Protein AF-A0A352SBZ0-F1 (afdb_monomer_lite)

Sequence (110 aa):
MTSAWHASLRLRFAARAGRTAMVERRHEGPLRVQKPLYPEGEICHGVVLHPPAGVAGGDRLDIDIAVASGAHAVLATPGATKWYKSLGRDAAQHVRIEVAAGGKL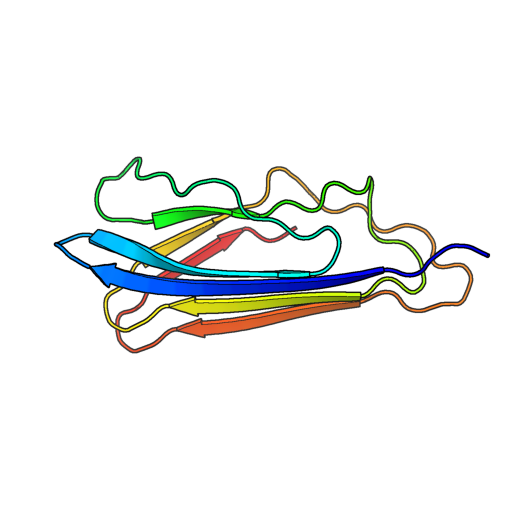DWLPH

Foldseek 3Di:
DDDADEKEWAWEWEQDPQAIDGPDTDMDTQWHKDDWDCPPPRETEIEIDRPPQAWEFRYEYEYEYEYEAQHHYEYEYPDDHDYDDHVPHDHDYHHHYHYYHNYYYHYHHD

Radius of gyration: 15.06 Å; chains: 1; bounding box: 38×21×46 Å

Secondary structure (DSSP, 8-state):
--PPPEEEEEEEEEEETTEEEEEEEEEETT-EEPPPB-TTSSSEEEEEE--SSSB-TT-EEEEEEEE-TT-EEEEE-SSPPPB---TT---EEEEEEEE-TT-EEEE---

pLDDT: mean 93.44, std 8.58, range [43.03, 98.88]

Structure (mmCIF, N/CA/C/O backbone):
data_AF-A0A352SBZ0-F1
#
_entry.id   AF-A0A352SBZ0-F1
#
loop_
_atom_site.group_PDB
_atom_site.id
_atom_site.type_symbol
_atom_site.label_atom_id
_atom_site.label_alt_id
_atom_site.label_comp_id
_atom_site.label_asym_id
_atom_site.label_entity_id
_atom_site.label_seq_id
_atom_site.pdbx_PDB_ins_code
_atom_site.Cartn_x
_atom_site.Cartn_y
_atom_site.Cartn_z
_atom_site.occupancy
_atom_site.B_iso_or_equiv
_atom_site.auth_seq_id
_atom_site.auth_comp_id
_atom_site.auth_asym_id
_atom_site.auth_atom_id
_atom_site.pdbx_PDB_model_num
ATOM 1 N N . MET A 1 1 ? 19.334 -9.826 -22.365 1.00 43.03 1 MET A N 1
ATOM 2 C CA . MET A 1 1 ? 17.874 -9.991 -22.198 1.00 43.03 1 MET A CA 1
ATOM 3 C C . MET A 1 1 ? 17.488 -9.308 -20.898 1.00 43.03 1 MET A C 1
ATOM 5 O O . MET A 1 1 ? 17.895 -9.784 -19.848 1.00 43.03 1 MET A O 1
ATOM 9 N N . THR A 1 2 ? 16.833 -8.147 -20.940 1.00 50.66 2 THR A N 1
ATOM 10 C CA . THR A 1 2 ? 16.377 -7.478 -19.713 1.00 50.66 2 THR A CA 1
ATOM 11 C C . THR A 1 2 ? 15.151 -8.219 -19.177 1.00 50.66 2 THR A C 1
ATOM 13 O O . THR A 1 2 ? 14.115 -8.284 -19.838 1.00 50.66 2 THR A O 1
ATOM 16 N N . SER A 1 3 ? 15.315 -8.847 -18.009 1.00 64.94 3 SER A N 1
ATOM 17 C CA . SER A 1 3 ? 14.245 -9.513 -17.258 1.00 64.94 3 SER A CA 1
ATOM 18 C C . SER A 1 3 ? 13.076 -8.548 -17.072 1.00 64.94 3 SER A C 1
ATOM 20 O O . SER A 1 3 ? 13.281 -7.462 -16.538 1.00 64.94 3 SER A O 1
ATOM 22 N N . ALA A 1 4 ? 11.884 -8.929 -17.529 1.00 72.56 4 ALA A N 1
ATOM 23 C CA . ALA A 1 4 ? 10.649 -8.248 -17.158 1.00 72.56 4 ALA A CA 1
ATOM 24 C C . ALA A 1 4 ? 10.110 -8.872 -15.879 1.00 72.56 4 ALA A C 1
ATOM 26 O O . ALA A 1 4 ? 10.047 -10.099 -15.775 1.00 72.56 4 ALA A O 1
ATOM 27 N N . TRP A 1 5 ? 9.721 -8.035 -14.928 1.00 81.75 5 TRP A N 1
ATOM 28 C CA . TRP A 1 5 ? 9.196 -8.494 -13.654 1.00 81.75 5 TRP A CA 1
ATOM 29 C C . TRP A 1 5 ? 7.680 -8.451 -13.661 1.00 81.75 5 TRP A C 1
ATOM 31 O O . TRP A 1 5 ? 7.075 -7.422 -13.950 1.00 81.75 5 TRP A O 1
ATOM 41 N N . HIS A 1 6 ? 7.072 -9.563 -13.263 1.00 89.62 6 HIS A N 1
ATOM 42 C CA . HIS A 1 6 ? 5.709 -9.553 -12.761 1.00 89.62 6 HIS A CA 1
ATOM 43 C C . HIS A 1 6 ? 5.779 -9.525 -11.236 1.00 89.62 6 HIS A C 1
ATOM 45 O O . HIS A 1 6 ? 6.365 -10.409 -10.612 1.00 89.62 6 HIS A O 1
ATOM 51 N N . ALA A 1 7 ? 5.241 -8.468 -10.637 1.00 94.38 7 ALA A N 1
ATOM 52 C CA . ALA A 1 7 ? 5.126 -8.329 -9.198 1.00 94.38 7 ALA A CA 1
ATOM 53 C C . ALA A 1 7 ? 3.655 -8.234 -8.812 1.00 94.38 7 ALA A C 1
ATOM 55 O O . ALA A 1 7 ? 2.883 -7.540 -9.477 1.00 94.38 7 ALA A O 1
ATOM 56 N N . SER A 1 8 ? 3.282 -8.863 -7.702 1.00 97.00 8 SER A N 1
ATOM 57 C CA . SER A 1 8 ? 1.940 -8.721 -7.149 1.00 97.00 8 SER A CA 1
ATOM 58 C C . SER A 1 8 ? 1.973 -8.432 -5.654 1.00 97.00 8 SER A C 1
ATOM 60 O O . SER A 1 8 ? 2.881 -8.862 -4.940 1.00 97.00 8 SER A O 1
ATOM 62 N N . LEU A 1 9 ? 0.981 -7.686 -5.173 1.00 97.81 9 LEU A N 1
ATOM 63 C CA . LEU A 1 9 ? 0.767 -7.412 -3.757 1.00 97.81 9 LEU A CA 1
ATOM 64 C C . LEU A 1 9 ? -0.725 -7.469 -3.449 1.00 97.81 9 LEU A C 1
ATOM 66 O O . LEU A 1 9 ? -1.494 -6.657 -3.952 1.00 97.81 9 LEU A O 1
ATOM 70 N N . ARG A 1 10 ? -1.126 -8.402 -2.586 1.00 98.69 10 ARG A N 1
ATOM 71 C CA . ARG A 1 10 ? -2.492 -8.523 -2.077 1.00 98.69 10 ARG A CA 1
ATOM 72 C C . ARG A 1 10 ? -2.535 -8.180 -0.599 1.00 98.69 10 ARG A C 1
ATOM 74 O O . ARG A 1 10 ? -1.891 -8.851 0.213 1.00 98.69 10 ARG A O 1
ATOM 81 N N . LEU A 1 11 ? -3.327 -7.168 -0.263 1.00 98.75 11 LEU A N 1
ATOM 82 C CA . LEU A 1 11 ? -3.539 -6.677 1.093 1.00 98.75 11 LEU A CA 1
ATOM 83 C C . LEU A 1 11 ? -5.021 -6.736 1.448 1.00 98.75 11 LEU A C 1
ATOM 85 O O . LEU A 1 11 ? -5.875 -6.304 0.669 1.00 98.75 11 LEU A O 1
ATOM 89 N N . ARG A 1 12 ? -5.324 -7.250 2.642 1.00 98.81 12 ARG A N 1
ATOM 90 C CA . ARG A 1 12 ? -6.677 -7.229 3.208 1.00 98.81 12 ARG A CA 1
ATOM 91 C C . ARG A 1 12 ? -6.651 -6.653 4.609 1.00 98.81 12 ARG A C 1
ATOM 93 O O . ARG A 1 12 ? -5.824 -7.053 5.432 1.00 98.81 12 ARG A O 1
ATOM 100 N N . PHE A 1 13 ? -7.587 -5.755 4.878 1.00 98.81 13 PHE A N 1
ATOM 101 C CA . PHE A 1 13 ? -7.739 -5.071 6.154 1.00 98.81 13 PHE A CA 1
ATOM 102 C C . PHE A 1 13 ? -9.106 -5.374 6.748 1.00 98.81 13 PHE A C 1
ATOM 104 O O . PHE A 1 13 ? -10.110 -5.325 6.041 1.00 98.81 13 PHE A O 1
ATOM 111 N N . ALA A 1 14 ? -9.152 -5.681 8.041 1.00 98.75 14 ALA A N 1
ATOM 112 C CA . ALA A 1 14 ? -10.400 -5.944 8.748 1.00 98.75 14 ALA A CA 1
ATOM 113 C C . ALA A 1 14 ? -10.348 -5.420 10.182 1.00 98.75 14 ALA A C 1
ATOM 115 O O . ALA A 1 14 ? -9.285 -5.421 10.803 1.00 98.75 14 ALA A O 1
ATOM 116 N N . ALA A 1 15 ? -11.498 -5.009 10.716 1.00 98.00 15 ALA A N 1
ATOM 117 C CA . ALA A 1 15 ? -11.627 -4.654 12.122 1.00 98.00 15 ALA A CA 1
ATOM 118 C C . ALA A 1 15 ? -11.394 -5.895 13.003 1.00 98.00 15 ALA A C 1
ATOM 120 O O . ALA A 1 15 ? -11.964 -6.964 12.776 1.00 98.00 15 ALA A O 1
ATOM 121 N N . ARG A 1 16 ? -10.522 -5.771 14.003 1.00 95.94 16 ARG A N 1
ATOM 122 C CA . ARG A 1 16 ? -10.120 -6.839 14.916 1.00 95.94 16 ARG A CA 1
ATOM 123 C C . ARG A 1 16 ? -9.708 -6.242 16.261 1.00 95.94 16 ARG A C 1
ATOM 125 O O . ARG A 1 16 ? -8.773 -5.451 16.324 1.00 95.94 16 ARG A O 1
ATOM 132 N N . ALA A 1 17 ? -10.381 -6.659 17.334 1.00 93.19 17 ALA A N 1
ATOM 133 C CA . ALA A 1 17 ? -10.080 -6.230 18.706 1.00 93.19 17 ALA A CA 1
ATOM 134 C C . ALA A 1 17 ? -9.975 -4.695 18.868 1.00 93.19 17 ALA A C 1
ATOM 136 O O . ALA A 1 17 ? -9.005 -4.194 19.427 1.00 93.19 17 ALA A O 1
ATOM 137 N N . GLY A 1 18 ? -10.955 -3.955 18.336 1.00 93.75 18 GLY A N 1
ATOM 138 C CA . GLY A 1 18 ? -11.035 -2.495 18.488 1.00 93.75 18 GLY A CA 1
ATOM 139 C C . GLY A 1 18 ? -10.130 -1.676 17.561 1.00 93.75 18 GLY A C 1
ATOM 140 O O . GLY A 1 18 ? -10.114 -0.463 17.665 1.00 93.75 18 GLY A O 1
ATOM 141 N N . ARG A 1 19 ? -9.394 -2.298 16.634 1.00 97.56 19 ARG A N 1
ATOM 142 C CA . ARG A 1 19 ? -8.614 -1.590 15.604 1.00 97.56 19 ARG A CA 1
ATOM 143 C C . ARG A 1 19 ? -8.703 -2.288 14.261 1.00 97.56 19 ARG A C 1
ATOM 145 O O . ARG A 1 19 ? -9.123 -3.436 14.178 1.00 97.56 19 ARG A O 1
ATOM 152 N N . THR A 1 20 ? -8.242 -1.652 13.201 1.00 98.69 20 THR A N 1
ATOM 153 C CA . THR A 1 20 ? -8.031 -2.339 11.925 1.00 98.69 20 THR A CA 1
ATOM 154 C C . THR A 1 20 ? -6.771 -3.192 11.991 1.00 98.69 20 THR A C 1
ATOM 156 O O . THR A 1 20 ? -5.776 -2.783 12.564 1.00 98.69 20 THR A O 1
ATOM 159 N N . ALA A 1 21 ? -6.773 -4.380 11.403 1.00 98.31 21 ALA A N 1
ATOM 160 C CA . ALA A 1 21 ? -5.588 -5.211 11.252 1.00 98.31 21 ALA A CA 1
ATOM 161 C C . ALA A 1 21 ? -5.383 -5.572 9.780 1.00 98.31 21 ALA A C 1
ATOM 163 O O . ALA A 1 21 ? -6.345 -5.855 9.066 1.00 98.31 21 ALA A O 1
ATOM 164 N N . MET A 1 22 ? -4.124 -5.629 9.342 1.00 98.38 22 MET A N 1
ATOM 165 C CA . MET A 1 22 ? -3.749 -6.254 8.072 1.00 98.38 22 MET A CA 1
ATOM 166 C C . MET A 1 22 ? -3.846 -7.778 8.232 1.00 98.38 22 MET A C 1
ATOM 168 O O . MET A 1 22 ? -2.943 -8.415 8.775 1.00 98.38 22 MET A O 1
ATOM 172 N N . VAL A 1 23 ? -4.984 -8.348 7.832 1.00 98.19 23 VAL A N 1
ATOM 173 C CA . VAL A 1 23 ? -5.319 -9.771 8.019 1.00 98.19 23 VAL A CA 1
ATOM 174 C C . VAL A 1 23 ? -4.801 -10.661 6.893 1.00 98.19 23 VAL A C 1
ATOM 176 O O . VAL A 1 23 ? -4.639 -11.861 7.092 1.00 98.19 23 VAL A O 1
ATOM 179 N N . GLU A 1 24 ? -4.485 -10.078 5.738 1.00 98.31 24 GLU A N 1
ATOM 180 C CA . GLU A 1 24 ? -3.785 -10.761 4.655 1.00 98.31 24 GLU A CA 1
ATOM 181 C C . GLU A 1 24 ? -2.689 -9.863 4.085 1.00 98.31 24 GLU A C 1
ATOM 183 O O . GLU A 1 24 ? -2.898 -8.672 3.844 1.00 98.31 24 GLU A O 1
ATOM 188 N N . ARG A 1 25 ? -1.526 -10.473 3.845 1.00 97.81 25 ARG A N 1
ATOM 189 C CA . ARG A 1 25 ? -0.401 -9.894 3.117 1.00 97.81 25 ARG A CA 1
ATOM 190 C C . ARG A 1 25 ? 0.248 -10.988 2.280 1.00 97.81 25 ARG A C 1
ATOM 192 O O . ARG A 1 25 ? 1.030 -11.778 2.811 1.00 97.81 25 ARG A O 1
ATOM 199 N N . ARG A 1 26 ? -0.052 -11.022 0.984 1.00 98.06 26 ARG A N 1
ATOM 200 C CA . ARG A 1 26 ? 0.617 -11.901 0.010 1.00 98.06 26 ARG A CA 1
ATOM 201 C C . ARG A 1 26 ? 1.344 -11.062 -1.022 1.00 98.06 26 ARG A C 1
ATOM 203 O O . ARG A 1 26 ? 0.866 -9.991 -1.380 1.00 98.06 26 ARG A O 1
ATOM 210 N N . HIS A 1 27 ? 2.489 -11.539 -1.484 1.00 96.56 27 HIS A N 1
ATOM 211 C CA . HIS A 1 27 ? 3.238 -10.861 -2.528 1.00 96.56 27 HIS A CA 1
ATOM 212 C C . HIS A 1 27 ? 4.012 -11.841 -3.400 1.00 96.56 27 HIS A C 1
ATOM 214 O O . HIS A 1 27 ? 4.374 -12.928 -2.950 1.00 96.56 27 HIS A O 1
ATOM 220 N N . GLU A 1 28 ? 4.330 -11.392 -4.605 1.00 95.31 28 GLU A N 1
ATOM 221 C CA . GLU A 1 28 ? 5.228 -12.043 -5.553 1.00 95.31 28 GLU A CA 1
ATOM 222 C C . GLU A 1 28 ? 6.157 -10.994 -6.178 1.00 95.31 28 GLU A C 1
ATOM 224 O O . GLU A 1 28 ? 5.810 -9.813 -6.275 1.00 95.31 28 GLU A O 1
ATOM 229 N N . GLY A 1 29 ? 7.360 -11.404 -6.582 1.00 92.38 29 GLY A N 1
ATOM 230 C CA . GLY A 1 29 ? 8.323 -10.497 -7.204 1.00 92.38 29 GLY A CA 1
ATOM 231 C C . GLY A 1 29 ? 8.838 -9.446 -6.214 1.00 92.38 29 GLY A C 1
ATOM 232 O O . GLY A 1 29 ? 9.025 -9.783 -5.045 1.00 92.38 29 GLY A O 1
ATOM 233 N N . PRO A 1 30 ? 9.118 -8.202 -6.634 1.00 90.62 30 PRO A N 1
ATOM 234 C CA . PRO A 1 30 ? 9.675 -7.154 -5.771 1.00 90.62 30 PRO A CA 1
ATOM 235 C C . PRO A 1 30 ? 8.671 -6.346 -4.925 1.00 90.62 30 PRO A C 1
ATOM 237 O O . PRO A 1 30 ? 9.112 -5.630 -4.032 1.00 90.62 30 PRO A O 1
ATOM 240 N N . LEU A 1 31 ? 7.353 -6.425 -5.137 1.00 93.19 31 LEU A N 1
ATOM 241 C CA . LEU A 1 31 ? 6.404 -5.612 -4.357 1.00 93.19 31 LEU A CA 1
ATOM 242 C C . LEU A 1 31 ? 6.302 -6.081 -2.899 1.00 93.19 31 LEU A C 1
ATOM 244 O O . LEU A 1 31 ? 6.089 -7.259 -2.619 1.00 93.19 31 LEU A O 1
ATOM 248 N N . ARG A 1 32 ? 6.443 -5.170 -1.937 1.00 94.75 32 ARG A N 1
ATOM 249 C CA . ARG A 1 32 ? 6.390 -5.476 -0.498 1.00 94.75 32 ARG A CA 1
ATOM 250 C C . ARG A 1 32 ? 5.535 -4.456 0.243 1.00 94.75 32 ARG A C 1
ATOM 252 O O . ARG A 1 32 ? 5.248 -3.379 -0.262 1.00 94.75 32 ARG A O 1
ATOM 259 N N . VAL A 1 33 ? 5.171 -4.782 1.478 1.00 96.56 33 VAL A N 1
ATOM 260 C CA . VAL A 1 33 ? 4.627 -3.817 2.439 1.00 96.56 33 VAL A CA 1
ATOM 261 C C . VAL A 1 33 ? 5.361 -3.974 3.764 1.00 96.56 33 VAL A C 1
ATOM 263 O O . VAL A 1 33 ? 5.671 -5.096 4.186 1.00 96.56 33 VAL A O 1
ATOM 266 N N . GLN A 1 34 ? 5.659 -2.850 4.408 1.00 95.69 34 GLN A N 1
ATOM 267 C CA . GLN A 1 34 ? 6.295 -2.841 5.721 1.00 95.69 34 GLN A CA 1
ATOM 268 C C . GLN A 1 34 ? 5.384 -3.432 6.807 1.00 95.69 34 GLN A C 1
ATOM 270 O O . GLN A 1 34 ? 4.202 -3.716 6.592 1.00 95.69 34 GLN A O 1
ATOM 275 N N . LYS A 1 35 ? 5.951 -3.649 7.999 1.00 95.69 35 LYS A N 1
ATOM 276 C CA . LYS A 1 35 ? 5.163 -4.005 9.183 1.00 95.69 35 LYS A CA 1
ATOM 277 C C . LYS A 1 35 ? 4.119 -2.901 9.442 1.00 95.69 35 LYS A C 1
ATOM 279 O O . LYS A 1 35 ? 4.499 -1.733 9.405 1.00 95.69 35 LYS A O 1
ATOM 284 N N . PRO A 1 36 ? 2.849 -3.253 9.723 1.00 97.19 36 PRO A N 1
ATOM 285 C CA . PRO A 1 36 ? 1.829 -2.266 10.049 1.00 97.19 36 PRO A CA 1
ATOM 286 C C . PRO A 1 36 ? 2.201 -1.401 11.255 1.00 97.19 36 PRO A C 1
ATOM 288 O O . PRO A 1 36 ? 2.737 -1.911 12.246 1.00 97.19 36 PRO A O 1
ATOM 291 N N . LEU A 1 37 ? 1.865 -0.119 11.168 1.00 97.38 37 LEU A N 1
ATOM 292 C CA . LEU A 1 37 ? 2.016 0.881 12.223 1.00 97.38 37 LEU A CA 1
ATOM 293 C C . LEU A 1 37 ? 0.634 1.400 12.642 1.00 97.38 37 LEU A C 1
ATOM 295 O O . LEU A 1 37 ? -0.325 1.281 11.883 1.00 97.38 37 LEU A O 1
ATOM 299 N N . TYR A 1 38 ? 0.544 1.956 13.851 1.00 97.81 38 TYR A N 1
ATOM 300 C CA . TYR A 1 38 ? -0.709 2.443 14.446 1.00 97.81 38 TYR A CA 1
ATOM 301 C C . TYR A 1 38 ? -0.495 3.788 15.163 1.00 97.81 38 TYR A C 1
ATOM 303 O O . TYR A 1 38 ? -0.590 3.827 16.391 1.00 97.81 38 TYR A O 1
ATOM 311 N N . PRO A 1 39 ? -0.140 4.872 14.449 1.00 96.88 39 PRO A N 1
ATOM 312 C CA . PRO A 1 39 ? 0.084 6.174 15.083 1.00 96.88 39 PRO A CA 1
ATOM 313 C C . PRO A 1 39 ? -1.169 6.716 15.794 1.00 96.88 39 PRO A C 1
ATOM 315 O O . PRO A 1 39 ? -1.066 7.300 16.867 1.00 96.88 39 PRO A O 1
ATOM 318 N N . GLU A 1 40 ? -2.347 6.455 15.233 1.00 96.62 40 GLU A N 1
ATOM 319 C CA . GLU A 1 40 ? -3.669 6.863 15.720 1.00 96.62 40 GLU A CA 1
ATOM 320 C C . GLU A 1 40 ? -4.346 5.761 16.560 1.00 96.62 40 GLU A C 1
ATOM 322 O O . GLU A 1 40 ? -5.512 5.871 16.928 1.00 96.62 40 GLU A O 1
ATOM 327 N N . GLY A 1 41 ? -3.644 4.659 16.845 1.00 96.62 41 GLY A N 1
ATOM 328 C CA . GLY A 1 41 ? -4.142 3.528 17.636 1.00 96.62 41 GLY A CA 1
ATOM 329 C C . GLY A 1 41 ? -5.071 2.567 16.881 1.00 96.62 41 GLY A C 1
ATOM 330 O O . GLY A 1 41 ? -4.793 1.365 16.831 1.00 96.62 41 GLY A O 1
ATOM 331 N N . GLU A 1 42 ? -6.150 3.070 16.276 1.00 97.25 42 GLU A N 1
ATOM 332 C CA . GLU A 1 42 ? -7.197 2.241 15.647 1.00 97.25 42 GLU A CA 1
ATOM 333 C C . GLU A 1 42 ? -7.003 2.029 14.135 1.00 97.25 42 GLU A C 1
ATOM 335 O O . GLU A 1 42 ? -7.479 1.036 13.570 1.00 97.25 42 GLU A O 1
ATOM 340 N N . ILE A 1 43 ? -6.283 2.936 13.474 1.00 98.50 43 ILE A N 1
ATOM 341 C CA . ILE A 1 43 ? -6.081 2.947 12.021 1.00 98.50 43 ILE A CA 1
ATOM 342 C C . ILE A 1 43 ? -4.826 2.149 11.665 1.00 98.50 43 ILE A C 1
ATOM 344 O O . ILE A 1 43 ? -3.771 2.304 12.280 1.00 98.50 43 ILE A O 1
ATOM 348 N N . CYS A 1 44 ? -4.924 1.276 10.660 1.00 98.50 44 CYS A N 1
ATOM 349 C CA . CYS A 1 44 ? -3.791 0.466 10.216 1.00 98.50 44 CYS A CA 1
ATOM 350 C C . CYS A 1 44 ? -2.994 1.192 9.127 1.00 98.50 44 CYS A C 1
ATOM 352 O O . CYS A 1 44 ? -3.463 1.312 7.996 1.00 98.50 44 CYS A O 1
ATOM 354 N N . HIS A 1 45 ? -1.764 1.601 9.437 1.00 98.56 45 HIS A N 1
ATOM 355 C CA . HIS A 1 45 ? -0.871 2.265 8.488 1.00 98.56 45 HIS A CA 1
ATOM 356 C C . HIS A 1 45 ? 0.074 1.251 7.846 1.00 98.56 45 HIS A C 1
ATOM 358 O O . HIS A 1 45 ? 0.705 0.445 8.536 1.00 98.56 45 HIS A O 1
ATOM 364 N N . GLY A 1 46 ? 0.197 1.292 6.522 1.00 97.38 46 GLY A N 1
ATOM 365 C CA . GLY A 1 46 ? 1.132 0.473 5.759 1.00 97.38 46 GLY A CA 1
ATOM 366 C C . GLY A 1 46 ? 1.885 1.289 4.715 1.00 97.38 46 GLY A C 1
ATOM 367 O O . GLY A 1 46 ? 1.326 2.175 4.076 1.00 97.38 46 GLY A O 1
ATOM 368 N N . VAL A 1 47 ? 3.163 0.959 4.523 1.00 96.88 47 VAL A N 1
ATOM 369 C CA . VAL A 1 47 ? 4.001 1.557 3.477 1.00 96.88 47 VAL A CA 1
ATOM 370 C C . VAL A 1 47 ? 4.311 0.499 2.426 1.00 96.88 47 VAL A C 1
ATOM 372 O O . VAL A 1 47 ? 4.988 -0.490 2.730 1.00 96.88 47 VAL A O 1
ATOM 375 N N . VAL A 1 48 ? 3.796 0.694 1.212 1.00 95.50 48 VAL A N 1
ATOM 376 C CA . VAL A 1 48 ? 4.057 -0.147 0.038 1.00 95.50 48 VAL A CA 1
ATOM 377 C C . VAL A 1 48 ? 5.425 0.208 -0.540 1.00 95.50 48 VAL A C 1
ATOM 379 O O . VAL A 1 48 ? 5.786 1.376 -0.669 1.00 95.50 48 VAL A O 1
ATOM 382 N N . LEU A 1 49 ? 6.204 -0.821 -0.858 1.00 93.00 49 LEU A N 1
ATOM 383 C CA . LEU A 1 49 ? 7.569 -0.718 -1.349 1.00 93.00 49 LEU A CA 1
ATOM 384 C C . LEU A 1 49 ? 7.697 -1.425 -2.695 1.00 93.00 49 LEU A C 1
ATOM 386 O O . LEU A 1 49 ? 7.294 -2.580 -2.841 1.00 93.00 49 LEU A O 1
ATOM 390 N N . HIS A 1 50 ? 8.365 -0.758 -3.629 1.00 90.94 50 HIS A N 1
ATOM 391 C CA . HIS A 1 50 ? 8.905 -1.347 -4.845 1.00 90.94 50 HIS A CA 1
ATOM 392 C C . HIS A 1 50 ? 10.424 -1.098 -4.835 1.00 90.94 50 HIS A C 1
ATOM 394 O O . HIS A 1 50 ? 10.863 -0.034 -5.258 1.00 90.94 50 HIS A O 1
ATOM 400 N N . PRO A 1 51 ? 11.232 -2.017 -4.264 1.00 83.56 51 PRO A N 1
ATOM 401 C CA . PRO A 1 51 ? 12.677 -1.842 -4.107 1.00 83.56 51 PRO A CA 1
ATOM 402 C C . PRO A 1 51 ? 13.480 -1.588 -5.397 1.00 83.56 51 PRO A C 1
ATOM 404 O O . PRO A 1 51 ? 14.511 -0.920 -5.296 1.00 83.56 51 PRO A O 1
ATOM 407 N N . PRO A 1 52 ? 13.090 -2.093 -6.590 1.00 84.75 52 PRO A N 1
ATOM 408 C CA . PRO A 1 52 ? 13.754 -1.718 -7.832 1.00 84.75 52 PRO A CA 1
ATOM 409 C C . PRO A 1 52 ? 13.741 -0.204 -8.057 1.00 84.75 52 PRO A C 1
ATOM 411 O O . PRO A 1 52 ? 12.805 0.493 -7.676 1.00 84.75 52 PRO A O 1
ATOM 414 N N . ALA A 1 53 ? 14.769 0.306 -8.737 1.00 83.12 53 ALA A N 1
ATOM 415 C CA . ALA A 1 53 ? 14.967 1.744 -8.939 1.00 83.12 53 ALA A CA 1
ATOM 416 C C . ALA A 1 53 ? 13.864 2.438 -9.774 1.00 83.12 53 ALA A C 1
ATOM 418 O O . ALA A 1 53 ? 13.838 3.667 -9.852 1.00 83.12 53 ALA A O 1
ATOM 419 N N . GLY A 1 54 ? 12.967 1.664 -10.386 1.00 88.44 54 GLY A N 1
ATOM 420 C CA . GLY A 1 54 ? 11.825 2.121 -11.166 1.00 88.44 54 GLY A CA 1
ATOM 421 C C . GLY A 1 54 ? 11.182 0.968 -11.934 1.00 88.44 54 GLY A C 1
ATOM 422 O O . GLY A 1 54 ? 11.587 -0.184 -11.787 1.00 88.44 54 GLY A O 1
ATOM 423 N N . VAL A 1 55 ? 10.187 1.297 -12.749 1.00 91.44 55 VAL A N 1
ATOM 424 C CA . VAL A 1 55 ? 9.459 0.387 -13.637 1.00 91.44 55 VAL A CA 1
ATOM 425 C C . VAL A 1 55 ? 10.032 0.522 -15.045 1.00 91.44 55 VAL A C 1
ATOM 427 O O . VAL A 1 55 ? 10.086 1.627 -15.590 1.00 91.44 55 VAL A O 1
ATOM 430 N N . ALA A 1 56 ? 10.498 -0.580 -15.629 1.00 91.75 56 ALA A N 1
ATOM 431 C CA . ALA A 1 56 ? 11.073 -0.629 -16.970 1.00 91.75 56 ALA A CA 1
ATOM 432 C C . ALA A 1 56 ? 10.135 -1.313 -17.976 1.00 91.75 56 ALA A C 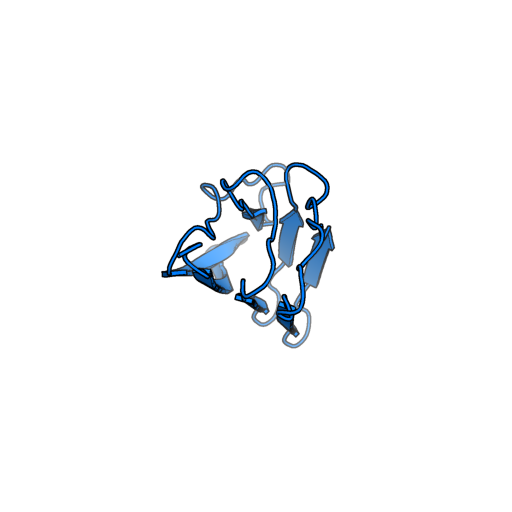1
ATOM 434 O O . ALA A 1 56 ? 9.153 -1.955 -17.613 1.00 91.75 56 ALA A O 1
ATOM 435 N N . GLY A 1 57 ? 10.438 -1.176 -19.272 1.00 92.81 57 GLY A N 1
ATOM 436 C CA . GLY A 1 57 ? 9.634 -1.775 -20.340 1.00 92.81 57 GLY A CA 1
ATOM 437 C C . GLY A 1 57 ? 9.485 -3.291 -20.196 1.00 92.81 57 GLY A C 1
ATOM 438 O O . GLY A 1 57 ? 10.476 -4.027 -20.192 1.00 92.81 57 GLY A O 1
ATOM 439 N N . GLY A 1 58 ? 8.236 -3.752 -20.139 1.00 91.62 58 GLY A N 1
ATOM 440 C CA . GLY A 1 58 ? 7.854 -5.138 -19.891 1.00 91.62 58 GLY A CA 1
ATOM 441 C C . GLY A 1 58 ? 7.451 -5.444 -18.448 1.00 91.62 58 GLY A C 1
ATOM 442 O O . GLY A 1 58 ? 6.906 -6.522 -18.222 1.00 91.62 58 GLY A O 1
ATOM 443 N N . ASP A 1 59 ? 7.700 -4.546 -17.490 1.00 92.62 59 ASP A N 1
ATOM 444 C CA . ASP A 1 59 ? 7.333 -4.772 -16.091 1.00 92.62 59 ASP A CA 1
ATOM 445 C C . ASP A 1 59 ? 5.822 -4.635 -15.870 1.00 92.62 59 ASP A C 1
ATOM 447 O O . ASP A 1 59 ? 5.152 -3.766 -16.437 1.00 92.62 59 ASP A O 1
ATOM 451 N N . ARG A 1 60 ? 5.289 -5.485 -14.992 1.00 93.94 60 ARG A N 1
ATOM 452 C CA . ARG A 1 60 ? 3.889 -5.482 -14.579 1.00 93.94 60 ARG A CA 1
ATOM 453 C C . ARG A 1 60 ? 3.781 -5.522 -13.062 1.00 93.94 60 ARG A C 1
ATOM 455 O O . ARG A 1 60 ? 4.270 -6.454 -12.425 1.00 93.94 60 ARG A O 1
ATOM 462 N N . LEU A 1 61 ? 3.093 -4.538 -12.500 1.00 94.75 61 LEU A N 1
ATOM 463 C CA . LEU A 1 61 ? 2.818 -4.426 -11.071 1.00 94.75 61 LEU A CA 1
ATOM 464 C C . LEU A 1 61 ? 1.312 -4.569 -10.829 1.00 94.75 61 LEU A C 1
ATOM 466 O O . LEU A 1 61 ? 0.538 -3.737 -11.290 1.00 94.75 61 LEU A O 1
ATOM 470 N N . ASP A 1 62 ? 0.881 -5.594 -10.101 1.00 97.06 62 ASP A N 1
ATOM 471 C CA . ASP A 1 62 ? -0.529 -5.788 -9.745 1.00 97.06 62 ASP A CA 1
ATOM 472 C C . ASP A 1 62 ? -0.725 -5.601 -8.227 1.00 97.06 62 ASP A C 1
ATOM 474 O O . ASP A 1 62 ? -0.235 -6.383 -7.411 1.00 97.06 62 ASP A O 1
ATOM 478 N N . ILE A 1 63 ? -1.446 -4.552 -7.831 1.00 97.25 63 ILE A N 1
ATOM 479 C CA . ILE A 1 63 ? -1.738 -4.211 -6.434 1.00 97.25 63 ILE A CA 1
ATOM 480 C C .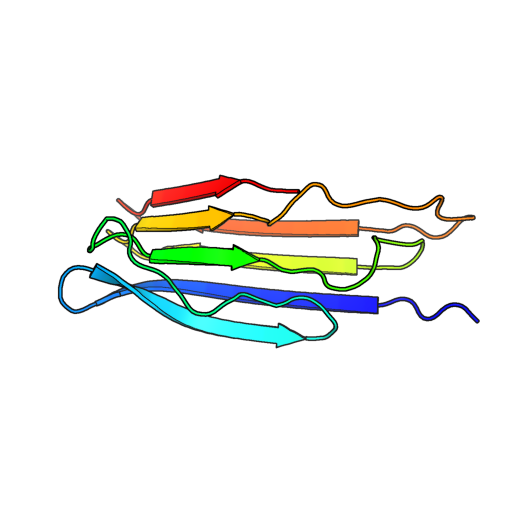 ILE A 1 63 ? -3.233 -4.409 -6.185 1.00 97.25 63 ILE A C 1
ATOM 482 O O . ILE A 1 63 ? -4.075 -3.791 -6.830 1.00 97.25 63 ILE A O 1
ATOM 486 N N . ASP A 1 64 ? -3.566 -5.267 -5.231 1.00 98.56 64 ASP A N 1
ATOM 487 C CA . ASP A 1 64 ? -4.932 -5.631 -4.875 1.00 98.56 64 ASP A CA 1
ATOM 488 C C . ASP A 1 64 ? -5.171 -5.350 -3.387 1.00 98.56 64 ASP A C 1
ATOM 490 O O . ASP A 1 64 ? -4.571 -5.970 -2.507 1.00 98.56 64 ASP A O 1
ATOM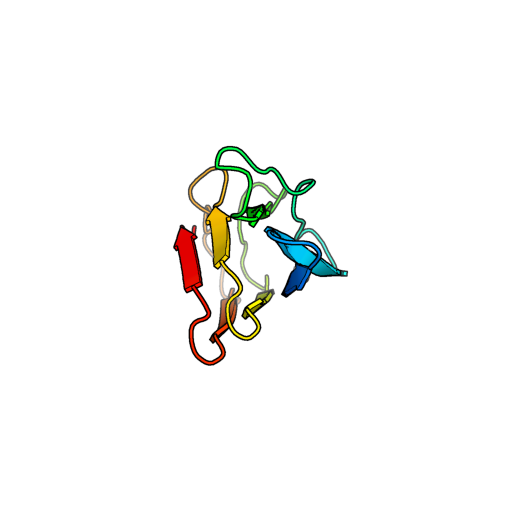 494 N N . ILE A 1 65 ? -6.062 -4.406 -3.100 1.00 98.75 65 ILE A N 1
ATOM 495 C CA . ILE A 1 65 ? -6.361 -3.914 -1.758 1.00 98.75 65 ILE A CA 1
ATOM 496 C C . ILE A 1 65 ? -7.843 -4.143 -1.478 1.00 98.75 65 ILE A C 1
ATOM 498 O O . ILE A 1 65 ? -8.693 -3.740 -2.267 1.00 98.75 65 ILE A O 1
ATOM 502 N N . ALA A 1 66 ? -8.161 -4.730 -0.322 1.00 98.88 66 ALA A N 1
ATOM 503 C CA . ALA A 1 66 ? -9.531 -4.719 0.175 1.00 98.88 66 ALA A CA 1
ATOM 504 C C . ALA A 1 66 ? -9.607 -4.291 1.638 1.00 98.88 66 ALA A C 1
ATOM 506 O O . ALA A 1 66 ? -8.816 -4.738 2.474 1.00 98.88 66 ALA A O 1
ATOM 507 N N . VAL A 1 67 ? -10.592 -3.454 1.941 1.00 98.88 67 VAL A N 1
ATOM 508 C CA . VAL A 1 67 ? -10.906 -2.973 3.285 1.00 98.88 67 VAL A CA 1
ATOM 509 C C . VAL A 1 67 ? -12.303 -3.458 3.648 1.00 98.88 67 VAL A C 1
ATOM 511 O O . VAL A 1 67 ? -13.287 -3.103 2.999 1.00 98.88 67 VAL A O 1
ATOM 514 N N . ALA A 1 68 ? -12.384 -4.311 4.666 1.00 98.88 68 ALA A N 1
ATOM 515 C CA . ALA A 1 68 ? -13.641 -4.872 5.140 1.00 98.88 68 ALA A CA 1
ATOM 516 C C . ALA A 1 68 ? -14.499 -3.827 5.875 1.00 98.88 68 ALA A C 1
ATOM 518 O O . ALA A 1 68 ? -14.058 -2.715 6.170 1.00 98.88 68 ALA A O 1
ATOM 519 N N . SER A 1 69 ? -15.742 -4.210 6.177 1.00 98.56 69 SER A N 1
ATOM 520 C CA . SER A 1 69 ? -16.727 -3.334 6.815 1.00 98.56 69 SER A CA 1
ATOM 521 C C . SER A 1 69 ? -16.178 -2.721 8.104 1.00 98.56 69 SER A C 1
ATOM 523 O O . SER A 1 69 ? -15.635 -3.435 8.947 1.00 98.56 69 SER A O 1
ATOM 525 N N . GLY A 1 70 ? -16.330 -1.404 8.255 1.00 98.00 70 GLY A N 1
ATOM 526 C CA . GLY A 1 70 ? -15.907 -0.658 9.447 1.00 98.00 70 GLY A CA 1
ATOM 527 C C . GLY A 1 70 ? -14.394 -0.603 9.708 1.00 98.00 70 GLY A C 1
ATOM 528 O O . GLY A 1 70 ? -13.987 -0.129 10.764 1.00 98.00 70 GLY A O 1
ATOM 529 N N . ALA A 1 71 ? -13.552 -1.087 8.790 1.00 98.62 71 ALA A N 1
ATOM 530 C CA . ALA A 1 71 ? -12.099 -0.982 8.901 1.00 98.62 71 ALA A CA 1
ATOM 531 C C . ALA A 1 71 ? -11.576 0.322 8.272 1.00 98.62 71 ALA A C 1
ATOM 533 O O . ALA A 1 71 ? -12.142 0.823 7.305 1.00 98.62 71 ALA A O 1
ATOM 534 N N . HIS A 1 72 ? -10.459 0.840 8.777 1.00 98.69 72 HIS A N 1
ATOM 535 C CA . HIS A 1 72 ? -9.761 2.014 8.253 1.00 98.69 72 HIS A CA 1
ATOM 536 C C . HIS A 1 72 ? -8.273 1.705 8.086 1.00 98.69 72 HIS A C 1
ATOM 538 O O . HIS A 1 72 ? -7.567 1.385 9.049 1.00 98.69 72 HIS A O 1
ATOM 544 N N . ALA A 1 73 ? -7.804 1.778 6.843 1.00 98.62 73 ALA A N 1
ATOM 545 C CA . ALA A 1 73 ? -6.396 1.652 6.501 1.00 98.62 73 ALA A CA 1
ATOM 546 C C . ALA A 1 73 ? -5.864 2.929 5.844 1.00 98.62 73 ALA A C 1
ATOM 548 O O . ALA A 1 73 ? -6.551 3.553 5.036 1.00 98.62 73 ALA A O 1
ATOM 549 N N . VAL A 1 74 ? -4.611 3.257 6.148 1.00 98.56 74 VAL A N 1
ATOM 550 C CA . VAL A 1 74 ? -3.823 4.256 5.424 1.00 98.56 74 VAL A CA 1
ATOM 551 C C . VAL A 1 74 ? -2.702 3.509 4.725 1.00 98.56 74 VAL A C 1
ATOM 553 O O . VAL A 1 74 ? -1.904 2.813 5.357 1.00 98.56 74 VAL A O 1
ATOM 556 N N . LEU A 1 75 ? -2.647 3.627 3.408 1.00 98.00 75 LEU A N 1
ATOM 557 C CA . LEU A 1 75 ? -1.605 3.040 2.593 1.00 98.00 75 LEU A CA 1
ATOM 558 C C . LEU A 1 75 ? -0.854 4.147 1.869 1.00 98.00 75 LEU A C 1
ATOM 560 O O . LEU A 1 75 ? -1.431 4.928 1.118 1.00 98.00 75 LEU A O 1
ATOM 564 N N . ALA A 1 76 ? 0.449 4.193 2.103 1.00 96.06 76 ALA A N 1
ATOM 565 C CA . ALA A 1 76 ? 1.333 5.178 1.514 1.00 96.06 76 ALA A CA 1
ATOM 566 C C . ALA A 1 76 ? 2.518 4.506 0.839 1.00 96.06 76 ALA A C 1
ATOM 568 O O . ALA A 1 76 ? 2.755 3.300 0.953 1.00 96.06 76 ALA A O 1
ATOM 569 N N . THR A 1 77 ? 3.291 5.326 0.154 1.00 93.50 77 THR A N 1
ATOM 570 C CA . THR A 1 77 ? 4.507 4.929 -0.523 1.00 93.50 77 THR A CA 1
ATOM 571 C C . THR A 1 77 ? 5.632 5.874 -0.108 1.00 93.50 77 THR A C 1
ATOM 573 O O . THR A 1 77 ? 5.364 7.032 0.209 1.00 93.50 77 THR A O 1
ATOM 576 N N . PRO A 1 78 ? 6.896 5.421 -0.039 1.00 89.94 78 PRO A N 1
ATOM 577 C CA . PRO A 1 78 ? 7.986 6.267 0.453 1.00 89.94 78 PRO A CA 1
ATOM 578 C C . PRO A 1 78 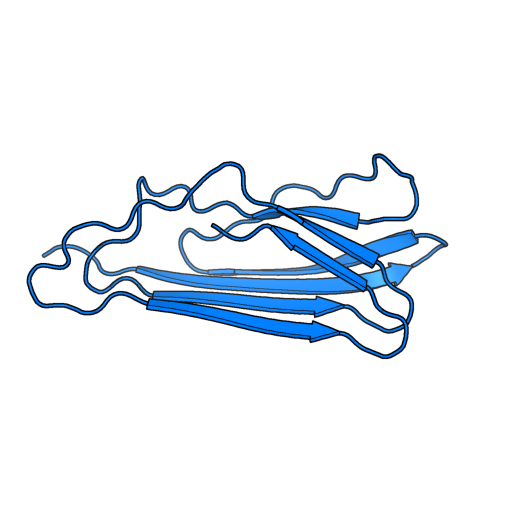? 8.369 7.384 -0.531 1.00 89.94 78 PRO A C 1
ATOM 580 O O . PRO A 1 78 ? 9.176 8.245 -0.191 1.00 89.94 78 PRO A O 1
ATOM 583 N N . GLY A 1 79 ? 7.835 7.360 -1.755 1.00 86.94 79 GLY A N 1
ATOM 584 C CA . GLY A 1 79 ? 8.110 8.345 -2.788 1.00 86.94 79 GLY A CA 1
ATOM 585 C C . GLY A 1 79 ? 7.525 7.955 -4.144 1.00 86.94 79 GLY A C 1
ATOM 586 O O . GLY A 1 79 ? 6.946 6.877 -4.312 1.00 86.94 79 GLY A O 1
ATOM 587 N N . ALA A 1 80 ? 7.720 8.851 -5.111 1.00 86.69 80 ALA A N 1
ATOM 588 C CA . ALA A 1 80 ? 7.246 8.695 -6.480 1.00 86.69 80 ALA A CA 1
ATOM 589 C C . ALA A 1 80 ? 7.929 7.523 -7.204 1.00 86.69 80 ALA A C 1
ATOM 591 O O . ALA A 1 80 ? 9.145 7.321 -7.095 1.00 86.69 80 ALA A O 1
ATOM 592 N N . THR A 1 81 ? 7.153 6.787 -8.000 1.00 87.88 81 THR A N 1
ATOM 593 C CA . THR A 1 81 ? 7.676 5.703 -8.838 1.00 87.88 81 THR A CA 1
ATOM 594 C C . THR A 1 81 ? 8.318 6.281 -10.090 1.00 87.88 81 THR A C 1
ATOM 596 O O . THR A 1 81 ? 7.711 7.053 -10.830 1.00 87.88 81 THR A O 1
ATOM 599 N N . LYS A 1 82 ? 9.554 5.867 -10.373 1.00 90.69 82 LYS A N 1
ATOM 600 C CA . LYS A 1 82 ? 10.240 6.222 -11.620 1.00 90.69 82 LYS A CA 1
ATOM 601 C C . LYS A 1 82 ? 9.818 5.269 -12.732 1.00 90.69 82 LYS A C 1
ATOM 603 O O . LYS A 1 82 ? 9.956 4.061 -12.575 1.00 90.69 82 LYS A O 1
ATOM 608 N N . TRP A 1 83 ? 9.371 5.807 -13.862 1.00 92.00 83 TRP A N 1
ATOM 609 C CA . TRP A 1 83 ? 9.094 5.041 -15.079 1.00 92.00 83 TRP A CA 1
ATOM 610 C C . TRP A 1 83 ? 10.214 5.270 -16.094 1.00 92.00 83 TRP A C 1
ATOM 612 O O . TRP A 1 83 ? 10.500 6.408 -16.470 1.00 92.00 83 TRP A O 1
ATOM 622 N N . TYR A 1 84 ? 10.878 4.198 -16.521 1.00 91.50 84 TYR A N 1
ATOM 623 C CA . TYR A 1 84 ? 11.944 4.261 -17.518 1.00 91.50 84 TYR A CA 1
ATOM 624 C C . TYR A 1 84 ? 11.386 4.206 -18.942 1.00 91.50 84 TYR A C 1
ATOM 626 O O . TYR A 1 84 ? 10.326 3.640 -19.206 1.00 91.50 84 TYR A O 1
ATOM 634 N N . LYS A 1 85 ? 12.151 4.747 -19.898 1.00 89.94 85 LYS A N 1
ATOM 635 C CA . LYS A 1 85 ? 11.838 4.636 -21.328 1.00 89.94 85 LYS A CA 1
ATOM 636 C C . LYS A 1 85 ? 11.759 3.156 -21.725 1.00 89.94 85 LYS A C 1
ATOM 638 O O . LYS A 1 85 ? 12.728 2.421 -21.566 1.00 89.94 85 LYS A O 1
ATOM 643 N N . SER A 1 86 ? 10.619 2.731 -22.264 1.00 85.56 86 SER A N 1
ATOM 644 C CA . SER A 1 86 ? 10.278 1.307 -22.389 1.00 85.56 86 SER A CA 1
ATOM 645 C C . SER A 1 86 ? 10.907 0.576 -23.593 1.00 85.56 86 SER A C 1
ATOM 647 O O . SER A 1 86 ? 10.866 -0.651 -23.665 1.00 85.56 86 SER A O 1
ATOM 649 N N . LEU A 1 87 ? 11.509 1.321 -24.532 1.00 87.62 87 LEU A N 1
ATOM 650 C CA . LEU A 1 87 ? 12.173 0.812 -25.746 1.00 87.62 87 LEU A CA 1
ATOM 651 C C . LEU A 1 87 ? 11.329 -0.206 -26.550 1.00 87.62 87 LEU A C 1
ATOM 653 O O . LEU A 1 87 ? 11.878 -1.124 -27.153 1.00 87.62 87 LEU A O 1
ATOM 657 N N . GLY A 1 88 ? 10.000 -0.029 -26.573 1.00 89.44 88 GLY A N 1
ATOM 658 C CA . GLY A 1 88 ? 9.072 -0.815 -27.401 1.00 89.44 88 GLY A CA 1
ATOM 659 C C . GLY A 1 88 ? 8.297 -1.916 -26.669 1.00 89.44 88 GLY A C 1
ATOM 660 O O . GLY A 1 88 ? 7.538 -2.635 -27.310 1.00 89.44 88 GLY A O 1
ATOM 661 N N . ARG A 1 89 ? 8.463 -2.060 -25.348 1.00 91.50 89 ARG A N 1
ATOM 662 C CA . ARG A 1 89 ? 7.676 -2.990 -24.518 1.00 91.50 89 ARG A CA 1
ATOM 663 C C . ARG A 1 89 ? 6.810 -2.223 -23.536 1.00 91.50 89 ARG A C 1
ATOM 665 O O . ARG A 1 89 ? 7.344 -1.401 -22.799 1.00 91.50 89 ARG A O 1
ATOM 672 N N . ASP A 1 90 ? 5.523 -2.510 -23.456 1.00 92.12 90 ASP A N 1
ATOM 673 C CA . ASP A 1 90 ? 4.666 -1.829 -22.486 1.00 92.12 90 ASP A CA 1
ATOM 674 C C . ASP A 1 90 ? 5.031 -2.205 -21.051 1.00 92.12 90 ASP A C 1
ATOM 676 O O . ASP A 1 90 ? 5.459 -3.324 -20.767 1.00 92.12 90 ASP A O 1
ATOM 680 N N . ALA A 1 91 ? 4.872 -1.246 -20.148 1.00 93.31 91 ALA A N 1
ATOM 681 C CA . ALA A 1 91 ? 4.942 -1.463 -18.714 1.00 93.31 91 ALA A CA 1
A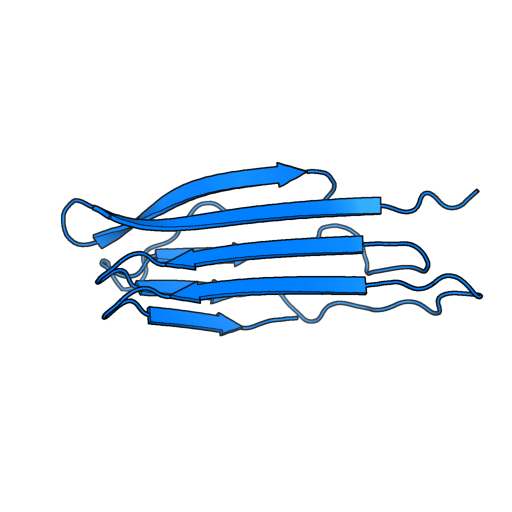TOM 682 C C . ALA A 1 91 ? 3.619 -1.013 -18.097 1.00 93.31 91 ALA A C 1
ATOM 684 O O . ALA A 1 91 ? 3.024 -0.041 -18.566 1.00 93.31 91 ALA A O 1
ATOM 685 N N . ALA A 1 92 ? 3.151 -1.707 -17.063 1.00 94.00 92 ALA A N 1
ATOM 686 C CA . ALA A 1 92 ? 1.836 -1.443 -16.492 1.00 94.00 92 ALA A CA 1
ATOM 687 C C . ALA A 1 92 ? 1.813 -1.591 -14.971 1.00 94.00 92 ALA A C 1
ATOM 689 O O . ALA A 1 92 ? 2.465 -2.463 -14.398 1.00 94.00 92 ALA A O 1
ATOM 690 N N . GLN A 1 93 ? 0.983 -0.769 -14.333 1.00 94.56 93 GLN A N 1
ATOM 691 C CA . GLN A 1 93 ? 0.587 -0.930 -12.942 1.00 94.56 93 GLN A CA 1
ATOM 692 C C . GLN A 1 93 ? -0.937 -0.995 -12.882 1.00 94.56 93 GLN A C 1
ATOM 694 O O . GLN A 1 93 ? -1.612 -0.053 -13.295 1.00 94.56 93 GLN A O 1
ATOM 699 N N . HIS A 1 94 ? -1.480 -2.083 -12.346 1.00 96.44 94 HIS A N 1
ATOM 700 C CA . HIS A 1 94 ? -2.907 -2.218 -12.085 1.00 96.44 94 HIS A CA 1
ATOM 701 C C . HIS A 1 94 ? -3.151 -2.149 -10.587 1.00 96.44 94 HIS A C 1
ATOM 703 O O . HIS A 1 94 ? -2.538 -2.882 -9.814 1.00 96.44 94 HIS A O 1
ATOM 709 N N . VAL A 1 95 ? -4.072 -1.279 -10.184 1.00 97.00 95 VAL A N 1
ATOM 710 C CA . VAL A 1 95 ? -4.485 -1.139 -8.790 1.00 97.00 95 VAL A CA 1
ATOM 711 C C . VAL A 1 95 ? -5.973 -1.450 -8.704 1.00 97.00 95 VAL A C 1
ATOM 713 O O . VAL A 1 95 ? -6.790 -0.757 -9.307 1.00 97.00 95 VAL A O 1
ATOM 716 N N . ARG A 1 96 ? -6.326 -2.505 -7.968 1.00 98.38 96 ARG A N 1
ATOM 717 C CA . ARG A 1 96 ? -7.710 -2.868 -7.649 1.00 98.38 96 ARG A CA 1
ATOM 718 C C . ARG A 1 96 ? -7.966 -2.569 -6.180 1.00 98.38 96 ARG A C 1
ATOM 720 O O . ARG A 1 96 ? -7.221 -3.026 -5.317 1.00 98.38 96 ARG A O 1
ATOM 727 N N . ILE A 1 97 ? -9.022 -1.810 -5.912 1.00 98.62 97 ILE A N 1
ATOM 728 C CA . ILE A 1 97 ? -9.416 -1.411 -4.564 1.00 98.62 97 ILE A CA 1
ATOM 729 C C . ILE A 1 97 ? -10.875 -1.798 -4.349 1.00 98.62 97 ILE A C 1
ATOM 731 O O . ILE A 1 97 ? -11.742 -1.433 -5.140 1.00 98.62 97 ILE A O 1
ATOM 735 N N . GLU A 1 98 ? -11.138 -2.507 -3.257 1.00 98.88 98 GLU A N 1
ATOM 736 C CA . GLU A 1 98 ? -12.482 -2.837 -2.787 1.00 98.88 98 GLU A CA 1
ATOM 737 C C . GLU A 1 98 ? -12.661 -2.313 -1.359 1.00 98.88 98 GLU A C 1
ATOM 739 O O . GLU A 1 98 ? -11.898 -2.654 -0.457 1.00 98.88 98 GLU A O 1
ATOM 744 N N . VAL A 1 99 ? -13.673 -1.478 -1.131 1.00 98.75 99 VAL A N 1
ATOM 745 C CA . VAL A 1 99 ? -13.987 -0.941 0.200 1.00 98.75 99 VAL A CA 1
ATOM 746 C C . VAL A 1 99 ? -15.427 -1.303 0.531 1.00 98.75 99 VAL A C 1
ATOM 748 O O . VAL A 1 99 ? -16.356 -0.880 -0.154 1.00 98.75 99 VAL A O 1
ATOM 751 N N . ALA A 1 100 ? -15.607 -2.131 1.556 1.00 98.75 100 ALA A N 1
ATOM 752 C CA . ALA A 1 100 ? -16.924 -2.545 2.021 1.00 98.75 100 ALA A CA 1
ATOM 753 C C . ALA A 1 100 ? -17.625 -1.422 2.809 1.00 98.75 100 ALA A C 1
ATOM 755 O O . ALA A 1 100 ? -17.026 -0.398 3.138 1.00 98.75 100 ALA A O 1
ATOM 756 N N . ALA A 1 101 ? -18.905 -1.622 3.134 1.00 98.31 101 ALA A N 1
ATOM 757 C CA . ALA A 1 101 ? -19.735 -0.632 3.819 1.00 98.31 101 ALA A CA 1
ATOM 758 C C . ALA A 1 101 ? -19.068 -0.070 5.091 1.00 98.31 101 ALA A C 1
ATOM 760 O O . ALA A 1 101 ? -18.608 -0.812 5.959 1.00 98.31 101 ALA A O 1
ATOM 761 N N . GLY A 1 102 ? -18.986 1.259 5.192 1.00 98.19 102 GLY A N 1
ATOM 762 C CA . GLY A 1 102 ? -18.346 1.947 6.320 1.00 98.19 102 GLY A CA 1
ATOM 763 C C . GLY A 1 102 ? -16.828 1.746 6.435 1.00 98.19 102 GLY A C 1
ATOM 764 O O . GLY A 1 102 ? -16.230 2.260 7.378 1.00 98.19 102 GLY A O 1
ATOM 765 N N . GLY A 1 103 ? -16.201 1.011 5.512 1.00 98.44 103 GLY A N 1
ATOM 766 C CA . GLY A 1 103 ? -14.752 0.925 5.396 1.00 98.44 103 GLY A CA 1
ATOM 767 C C . GLY A 1 103 ? -14.155 2.225 4.852 1.00 98.44 103 GLY A C 1
ATOM 768 O O . GLY A 1 103 ? -14.824 2.994 4.160 1.00 98.44 103 GLY A O 1
ATOM 769 N N . LYS A 1 104 ? -12.882 2.471 5.163 1.00 98.75 104 LYS A N 1
ATOM 770 C CA . LYS A 1 104 ? -12.130 3.654 4.733 1.00 98.75 104 LYS A CA 1
ATOM 771 C C . LYS A 1 104 ? -10.731 3.263 4.276 1.00 98.75 104 LYS A C 1
ATOM 773 O O . LYS A 1 104 ? -10.043 2.486 4.941 1.00 98.75 104 LYS A O 1
ATOM 778 N N . LEU A 1 105 ? -10.309 3.829 3.153 1.00 98.69 105 LEU A N 1
ATOM 779 C CA . LEU A 1 105 ? -8.951 3.700 2.650 1.00 98.69 105 LEU A CA 1
ATOM 780 C C . LEU A 1 105 ? -8.424 5.081 2.282 1.00 98.69 105 LEU A C 1
ATOM 782 O O . LEU A 1 105 ? -8.927 5.686 1.338 1.00 98.69 105 LEU A O 1
ATOM 786 N N . ASP A 1 106 ? -7.372 5.518 2.965 1.00 98.12 106 ASP A N 1
ATOM 787 C CA . ASP A 1 106 ? -6.557 6.634 2.496 1.00 98.12 106 ASP A CA 1
ATOM 788 C C . ASP A 1 106 ? -5.391 6.048 1.697 1.00 98.12 106 ASP A C 1
ATOM 790 O O . ASP A 1 106 ? -4.503 5.400 2.253 1.00 98.12 106 ASP A O 1
ATOM 794 N N . TRP A 1 107 ? -5.430 6.210 0.375 1.00 96.38 107 TRP A N 1
ATOM 795 C CA . TRP A 1 107 ? -4.421 5.682 -0.542 1.00 96.38 107 TRP A CA 1
ATOM 796 C C . TRP A 1 107 ? -3.602 6.820 -1.141 1.00 96.38 107 TRP A C 1
ATOM 798 O O . TRP A 1 107 ? -4.140 7.673 -1.846 1.00 96.38 107 TRP A O 1
ATOM 808 N N . LEU A 1 108 ? -2.299 6.815 -0.865 1.00 94.31 108 LEU A N 1
ATOM 809 C CA . LEU A 1 108 ? -1.333 7.777 -1.383 1.00 94.31 108 LEU A CA 1
ATOM 810 C C . LEU A 1 108 ? -0.423 7.052 -2.391 1.00 94.31 108 LEU A C 1
ATOM 812 O O . LEU A 1 108 ? 0.631 6.529 -1.998 1.00 94.31 108 LEU A O 1
ATOM 816 N N . PRO A 1 109 ? -0.858 6.944 -3.666 1.00 85.06 109 PRO A N 1
ATOM 817 C CA . PRO A 1 109 ? -0.136 6.205 -4.694 1.00 85.06 109 PRO A CA 1
ATOM 818 C C . PRO A 1 109 ? 1.195 6.856 -5.066 1.00 85.06 109 PRO A C 1
ATOM 820 O O . PRO A 1 109 ? 1.476 8.007 -4.731 1.00 85.06 109 PRO A O 1
ATOM 823 N N . HIS A 1 110 ? 1.981 6.076 -5.803 1.00 74.62 110 HIS A N 1
ATOM 824 C CA . HIS A 1 110 ? 3.142 6.537 -6.551 1.00 74.62 110 HIS A CA 1
ATOM 825 C C . HIS A 1 110 ? 2.777 7.203 -7.875 1.00 74.62 110 HIS A C 1
ATOM 827 O O . HIS A 1 110 ? 1.765 6.767 -8.475 1.00 74.62 110 HIS A O 1
#